Protein AF-A0A3A8YW88-F1 (afdb_monomer_lite)

Radius of gyration: 12.04 Å; chains: 1; bounding box: 29×29×31 Å

pLDDT: mean 94.07, std 4.65, range [80.38, 98.38]

Secondary structure (DSSP, 8-state):
--EEEEEEETTEEPPPEEESSHHHHHHHHHHHHHHHS-GGGEEESS-SSPPPTT-EEE-SSEEEEEETTEEEEEEEEE-

Structure (mmCIF, N/CA/C/O backbone):
data_AF-A0A3A8YW88-F1
#
_entry.id   AF-A0A3A8YW88-F1
#
loop_
_atom_site.group_PDB
_atom_site.id
_atom_site.type_symbol
_atom_site.label_atom_id
_atom_site.label_alt_id
_atom_site.label_comp_id
_atom_site.label_asym_id
_atom_site.label_entity_id
_atom_site.label_seq_id
_atom_site.pdbx_PDB_ins_code
_atom_site.Cartn_x
_atom_site.Cartn_y
_atom_site.Cartn_z
_atom_site.occupancy
_atom_site.B_iso_or_equiv
_atom_site.auth_seq_id
_atom_site.auth_comp_id
_atom_site.auth_asym_id
_atom_site.auth_atom_id
_atom_site.pdbx_PDB_model_num
ATOM 1 N N . MET A 1 1 ? -12.828 -0.600 16.545 1.00 80.38 1 MET A N 1
ATOM 2 C CA . MET A 1 1 ? -12.890 -0.535 15.073 1.00 80.38 1 MET A CA 1
ATOM 3 C C . MET A 1 1 ? -12.045 -1.673 14.539 1.00 80.38 1 MET A C 1
ATOM 5 O O . MET A 1 1 ? -11.157 -2.112 15.266 1.00 80.38 1 MET A O 1
ATOM 9 N N . LYS A 1 2 ? -12.354 -2.200 13.358 1.00 91.56 2 LYS A N 1
ATOM 10 C CA . LYS A 1 2 ? -11.505 -3.174 12.671 1.00 91.56 2 LYS A CA 1
ATOM 11 C C . LYS A 1 2 ? -11.153 -2.613 11.303 1.00 91.56 2 LYS A C 1
ATOM 13 O O . LYS A 1 2 ? -11.937 -1.874 10.720 1.00 91.56 2 LYS A O 1
ATOM 18 N N . PHE A 1 3 ? -9.978 -2.971 10.813 1.00 97.25 3 PHE A N 1
ATOM 19 C CA . PHE A 1 3 ? -9.500 -2.537 9.508 1.00 97.25 3 PHE A CA 1
ATOM 20 C C . PHE A 1 3 ? -9.156 -3.760 8.673 1.00 97.25 3 PHE A C 1
ATOM 22 O O . PHE A 1 3 ? -8.712 -4.774 9.215 1.00 97.25 3 PHE A O 1
ATOM 29 N N . VAL A 1 4 ? -9.382 -3.675 7.368 1.00 96.81 4 VAL A N 1
ATOM 30 C CA . VAL A 1 4 ? -8.988 -4.705 6.410 1.00 96.81 4 VAL A CA 1
ATOM 31 C C . VAL A 1 4 ? -8.129 -4.087 5.317 1.00 96.81 4 VAL A C 1
ATOM 33 O O . VAL A 1 4 ? -8.516 -3.084 4.723 1.00 96.81 4 VAL A O 1
ATOM 36 N N . LEU A 1 5 ? -6.967 -4.685 5.071 1.00 97.50 5 LEU A N 1
ATOM 37 C CA . LEU A 1 5 ? -6.107 -4.385 3.932 1.00 97.50 5 LEU A CA 1
ATOM 38 C C . LEU A 1 5 ? -6.416 -5.379 2.813 1.00 97.50 5 LEU A C 1
ATOM 40 O O . LEU A 1 5 ? -6.350 -6.597 3.013 1.00 97.50 5 LEU A O 1
ATOM 44 N N . ILE A 1 6 ? -6.747 -4.843 1.646 1.00 96.81 6 ILE A N 1
ATOM 45 C CA . ILE A 1 6 ? -6.880 -5.579 0.393 1.00 96.81 6 ILE A CA 1
ATOM 46 C C . ILE A 1 6 ? -5.675 -5.250 -0.475 1.00 96.81 6 ILE A C 1
ATOM 48 O O . ILE A 1 6 ? -5.252 -4.101 -0.534 1.00 96.81 6 ILE A O 1
ATOM 52 N N . GLU A 1 7 ? -5.153 -6.265 -1.145 1.00 95.94 7 GLU A N 1
ATOM 53 C CA . GLU A 1 7 ? -4.063 -6.166 -2.105 1.00 95.94 7 GLU A CA 1
ATOM 54 C C . GLU A 1 7 ? -4.505 -6.846 -3.396 1.00 95.94 7 GLU A C 1
ATOM 56 O O . GLU A 1 7 ? -5.102 -7.928 -3.365 1.00 95.94 7 GLU A O 1
ATOM 61 N N . VAL A 1 8 ? -4.222 -6.201 -4.519 1.00 94.38 8 VAL A N 1
ATOM 62 C CA . VAL A 1 8 ? -4.496 -6.707 -5.856 1.00 94.38 8 VAL A CA 1
ATOM 63 C C . VAL A 1 8 ? -3.228 -6.589 -6.688 1.00 94.38 8 VAL A C 1
ATOM 65 O O . VAL A 1 8 ? -2.659 -5.506 -6.793 1.00 94.38 8 VAL A O 1
ATOM 68 N N . ILE A 1 9 ? -2.813 -7.694 -7.306 1.00 92.69 9 ILE A N 1
ATOM 69 C CA . ILE A 1 9 ? -1.661 -7.749 -8.214 1.00 92.69 9 ILE A CA 1
ATOM 70 C C . ILE A 1 9 ? -2.156 -8.295 -9.549 1.00 92.69 9 ILE A C 1
ATOM 72 O O . ILE A 1 9 ? -2.705 -9.392 -9.589 1.00 92.69 9 ILE A O 1
ATOM 76 N N . GLU A 1 10 ? -2.033 -7.538 -10.642 1.00 88.00 10 GLU A N 1
ATOM 77 C CA . GLU A 1 10 ? -2.485 -7.963 -11.985 1.00 88.00 10 GLU A CA 1
ATOM 78 C C . GLU A 1 10 ? -3.919 -8.540 -12.021 1.00 88.00 10 GLU A C 1
ATOM 80 O O . GLU A 1 10 ? -4.238 -9.469 -12.765 1.00 88.00 10 GLU A O 1
ATOM 85 N N . ARG A 1 11 ? -4.827 -7.937 -11.238 1.00 82.38 11 ARG A N 1
ATOM 86 C CA . ARG A 1 11 ? -6.240 -8.345 -11.059 1.00 82.38 11 ARG A CA 1
ATOM 87 C C . ARG A 1 11 ? -6.461 -9.605 -10.212 1.00 82.38 11 ARG A C 1
ATOM 89 O O . ARG A 1 11 ? -7.616 -9.997 -10.031 1.00 82.38 11 ARG A O 1
ATOM 96 N N . GLU A 1 12 ? -5.417 -10.211 -9.659 1.00 91.00 12 GLU A N 1
ATOM 97 C CA . GLU A 1 12 ? -5.541 -11.241 -8.630 1.00 91.00 12 GLU A CA 1
ATOM 98 C C . GLU A 1 12 ? -5.709 -10.583 -7.259 1.00 91.00 12 GLU A C 1
ATOM 100 O O . GLU A 1 12 ? -4.844 -9.842 -6.803 1.00 91.00 12 GLU A O 1
ATOM 105 N N . ILE A 1 13 ? -6.850 -10.831 -6.608 1.00 89.31 13 ILE A N 1
ATOM 106 C CA . ILE A 1 13 ? -7.122 -10.326 -5.258 1.00 89.31 13 ILE A CA 1
ATOM 107 C C . ILE A 1 13 ? -6.457 -11.268 -4.252 1.00 89.31 13 ILE A C 1
ATOM 109 O O . ILE A 1 13 ? -6.860 -12.429 -4.122 1.00 89.31 13 ILE A O 1
ATOM 113 N N . SER A 1 14 ? -5.467 -10.760 -3.523 1.00 91.81 14 SER A N 1
ATOM 114 C CA . SER A 1 14 ? -4.795 -11.471 -2.436 1.00 91.81 14 SER A CA 1
ATOM 115 C C . SER A 1 14 ? -5.736 -11.740 -1.257 1.00 91.81 14 SER A C 1
ATOM 117 O O . SER A 1 14 ? -6.819 -11.166 -1.128 1.00 91.81 14 SER A O 1
ATOM 119 N N . THR A 1 15 ? -5.313 -12.621 -0.345 1.00 93.31 15 THR A N 1
ATOM 120 C CA . THR A 1 15 ? -6.070 -12.868 0.893 1.00 93.31 15 THR A CA 1
ATOM 121 C C . THR A 1 15 ? -6.124 -11.589 1.743 1.00 93.31 15 THR A C 1
ATOM 123 O O . THR A 1 15 ? -5.062 -11.062 2.082 1.00 93.31 15 THR A O 1
ATOM 126 N N . PRO A 1 16 ? -7.322 -11.106 2.133 1.00 94.56 16 PRO A N 1
ATOM 127 C CA . PRO A 1 16 ? -7.461 -9.925 2.981 1.00 94.56 16 PRO A CA 1
ATOM 128 C C . PRO A 1 16 ? -6.763 -10.085 4.335 1.00 94.56 16 PRO A C 1
ATOM 130 O O . PRO A 1 16 ? -6.900 -11.126 4.985 1.00 94.56 16 PRO A O 1
ATOM 133 N N . ALA A 1 17 ? -6.079 -9.037 4.793 1.00 96.56 17 ALA A N 1
ATOM 134 C CA . ALA A 1 17 ? -5.460 -8.992 6.118 1.00 96.56 17 ALA A CA 1
ATOM 135 C C . ALA A 1 17 ? -6.262 -8.086 7.063 1.00 96.56 17 ALA A C 1
ATOM 137 O O . ALA A 1 17 ? -6.722 -7.025 6.654 1.00 96.56 17 ALA A O 1
ATOM 138 N N . PHE A 1 18 ? -6.448 -8.502 8.320 1.00 97.56 18 PHE A N 1
ATOM 139 C CA . PHE A 1 18 ? -7.297 -7.808 9.296 1.00 97.56 18 PHE A CA 1
ATOM 140 C C . PHE A 1 18 ? -6.488 -7.268 10.472 1.00 97.56 18 PHE A C 1
ATOM 142 O O . PHE A 1 18 ? -5.675 -7.991 11.046 1.00 97.56 18 PHE A O 1
ATOM 149 N N . PHE A 1 19 ? -6.798 -6.042 10.890 1.00 97.56 19 PHE A N 1
ATOM 150 C CA . PHE A 1 19 ? -6.057 -5.306 11.914 1.00 97.56 19 PHE A CA 1
ATOM 151 C C . PHE A 1 19 ? -6.985 -4.688 12.962 1.00 97.56 19 PHE A C 1
ATOM 153 O O . PHE A 1 19 ? -8.168 -4.426 12.708 1.00 97.56 19 PHE A O 1
ATOM 160 N N . GLY A 1 20 ? -6.450 -4.481 14.169 1.00 97.38 20 GLY A N 1
ATOM 161 C CA . GLY A 1 20 ? -7.175 -3.871 15.284 1.00 97.38 20 GLY A CA 1
ATOM 162 C C . GLY A 1 20 ? -7.172 -2.345 15.228 1.00 97.38 20 GLY A C 1
ATOM 163 O O . GLY A 1 20 ? -8.061 -1.702 15.791 1.00 97.38 20 GLY A O 1
ATOM 164 N N . THR A 1 21 ? -6.196 -1.766 14.532 1.00 97.81 21 THR A N 1
ATOM 165 C CA . THR A 1 21 ? -6.019 -0.322 14.382 1.00 97.81 21 THR A CA 1
ATOM 166 C C . THR A 1 21 ? -5.687 0.059 12.942 1.00 97.81 21 THR A C 1
ATOM 168 O O . THR A 1 21 ? -5.178 -0.750 12.168 1.00 97.81 21 THR A O 1
ATOM 171 N N . TYR A 1 22 ? -5.966 1.316 12.595 1.00 97.25 22 TYR A N 1
ATOM 172 C CA . TYR A 1 22 ? -5.585 1.883 11.305 1.00 97.25 22 TYR A CA 1
ATOM 173 C C . TYR A 1 22 ? -4.060 1.887 11.129 1.00 97.25 22 TYR A C 1
ATOM 175 O O . TYR A 1 22 ? -3.579 1.515 10.067 1.00 97.25 22 TYR A O 1
ATOM 183 N N . GLN A 1 23 ? -3.307 2.242 12.179 1.00 98.06 23 GLN A N 1
ATOM 184 C CA . GLN A 1 23 ? -1.844 2.304 12.115 1.00 98.06 23 GLN A CA 1
ATOM 185 C C . GLN A 1 23 ? -1.232 0.943 11.768 1.00 98.06 23 GLN A C 1
ATOM 187 O O . GLN A 1 23 ? -0.364 0.880 10.912 1.00 98.06 23 GLN A O 1
ATOM 192 N N . GLU A 1 24 ? -1.731 -0.147 12.362 1.00 98.06 24 GLU A N 1
ATOM 193 C CA . GLU A 1 24 ? -1.287 -1.505 12.015 1.00 98.06 24 GLU A CA 1
ATOM 194 C C . GLU A 1 24 ? -1.555 -1.841 10.538 1.00 98.06 24 GLU A C 1
ATOM 196 O O . GLU A 1 24 ? -0.700 -2.422 9.878 1.00 98.06 24 GLU A O 1
ATOM 201 N N . ALA A 1 25 ? -2.723 -1.460 10.006 1.00 98.06 25 ALA A N 1
ATOM 202 C CA . ALA A 1 25 ? -3.053 -1.683 8.598 1.00 98.06 25 ALA A CA 1
ATOM 203 C C . ALA A 1 25 ? -2.183 -0.833 7.655 1.00 98.06 25 ALA A C 1
ATOM 205 O O . ALA A 1 25 ? -1.771 -1.312 6.599 1.00 98.06 25 ALA A O 1
ATOM 206 N N . TYR A 1 26 ? -1.900 0.414 8.038 1.00 98.19 26 TYR A N 1
ATOM 207 C CA . TYR A 1 26 ? -1.042 1.330 7.289 1.00 98.19 26 TYR A CA 1
ATOM 208 C C . TYR A 1 26 ? 0.410 0.849 7.266 1.00 98.19 26 TYR A C 1
ATOM 210 O O . TYR A 1 26 ? 1.015 0.787 6.200 1.00 98.19 26 TYR A O 1
ATOM 218 N N . ASP A 1 27 ? 0.954 0.444 8.415 1.00 98.19 27 ASP A N 1
ATOM 219 C CA . ASP A 1 27 ? 2.324 -0.063 8.519 1.00 98.19 27 ASP A CA 1
ATOM 220 C C . ASP A 1 27 ? 2.512 -1.336 7.681 1.00 98.19 27 ASP A C 1
ATOM 222 O O . ASP A 1 27 ? 3.518 -1.469 6.983 1.00 98.19 27 ASP A O 1
ATOM 226 N N . GLU A 1 28 ? 1.524 -2.240 7.683 1.00 98.38 28 GLU A N 1
ATOM 227 C CA . GLU A 1 28 ? 1.524 -3.416 6.807 1.00 98.38 28 GLU A CA 1
ATOM 228 C C . GLU A 1 28 ? 1.486 -3.017 5.324 1.00 98.38 28 GLU A C 1
ATOM 230 O O . GLU A 1 28 ? 2.266 -3.543 4.530 1.00 98.38 28 GLU A O 1
ATOM 235 N N . MET A 1 29 ? 0.599 -2.093 4.934 1.00 98.31 29 MET A N 1
ATOM 236 C CA . MET A 1 29 ? 0.507 -1.611 3.551 1.00 98.31 29 MET A CA 1
ATOM 237 C C . MET A 1 29 ? 1.854 -1.050 3.081 1.00 98.31 29 MET A C 1
ATOM 239 O O . MET A 1 29 ? 2.351 -1.450 2.032 1.00 98.31 29 MET A O 1
A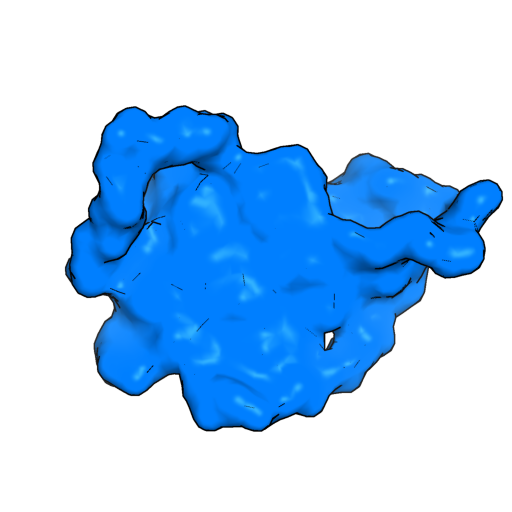TOM 243 N N . VAL A 1 30 ? 2.484 -0.189 3.885 1.00 98.00 30 VAL A N 1
ATOM 244 C CA . VAL A 1 30 ? 3.817 0.362 3.599 1.00 98.00 30 VAL A CA 1
ATOM 245 C C . VAL A 1 30 ? 4.870 -0.741 3.508 1.00 98.00 30 VAL A C 1
ATOM 247 O O . VAL A 1 30 ? 5.725 -0.690 2.626 1.00 98.00 30 VAL A O 1
ATOM 250 N N . SER A 1 31 ? 4.816 -1.743 4.392 1.00 98.00 31 SER A N 1
ATOM 251 C CA . SER A 1 31 ? 5.735 -2.884 4.348 1.00 98.00 31 SER A CA 1
ATOM 252 C C . SER A 1 31 ? 5.639 -3.629 3.016 1.00 98.00 31 SER A C 1
ATOM 254 O O . SER A 1 31 ? 6.665 -3.876 2.392 1.00 98.00 31 SER A O 1
ATOM 256 N N . ARG A 1 32 ? 4.424 -3.924 2.535 1.00 97.56 32 ARG A N 1
ATOM 257 C CA . ARG A 1 32 ? 4.213 -4.616 1.249 1.00 97.56 32 ARG A CA 1
ATOM 258 C C . ARG A 1 32 ? 4.634 -3.779 0.050 1.00 97.56 32 ARG A C 1
ATOM 260 O O . ARG A 1 32 ? 5.224 -4.309 -0.886 1.00 97.56 32 ARG A O 1
ATOM 267 N N . VAL A 1 33 ? 4.396 -2.467 0.092 1.00 97.12 33 VAL A N 1
ATOM 268 C CA . VAL A 1 33 ? 4.887 -1.557 -0.952 1.00 97.12 33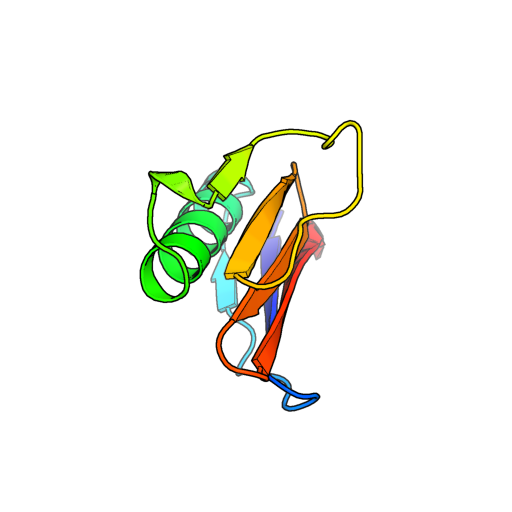 VAL A CA 1
ATOM 269 C C . VAL A 1 33 ? 6.415 -1.590 -1.004 1.00 97.12 33 VAL A C 1
ATOM 271 O O . VAL A 1 33 ? 6.968 -1.734 -2.085 1.00 97.12 33 VAL A O 1
ATOM 274 N N . ARG A 1 34 ? 7.106 -1.555 0.142 1.00 96.94 34 ARG A N 1
ATOM 275 C CA . ARG A 1 34 ? 8.578 -1.664 0.219 1.00 96.94 34 ARG A CA 1
ATOM 276 C C . ARG A 1 34 ? 9.137 -3.028 -0.184 1.00 96.94 34 ARG A C 1
ATOM 278 O O . ARG A 1 34 ? 10.312 -3.136 -0.513 1.00 96.94 34 ARG A O 1
ATOM 285 N N . GLU A 1 35 ? 8.330 -4.082 -0.126 1.00 96.06 35 GLU A N 1
ATOM 286 C CA . GLU A 1 35 ? 8.701 -5.387 -0.681 1.00 96.06 35 GLU A CA 1
ATOM 287 C C . GLU A 1 35 ? 8.590 -5.402 -2.213 1.00 96.06 35 GLU A C 1
ATOM 289 O O . GLU A 1 35 ? 9.342 -6.118 -2.876 1.00 96.06 35 GLU A O 1
ATOM 294 N N . ALA A 1 36 ? 7.670 -4.612 -2.774 1.00 95.06 36 ALA A N 1
ATOM 295 C CA . ALA A 1 36 ? 7.435 -4.522 -4.210 1.00 95.06 36 ALA A CA 1
ATOM 296 C C . ALA A 1 36 ? 8.289 -3.445 -4.907 1.00 95.06 36 ALA A C 1
ATOM 298 O O . ALA A 1 36 ? 8.688 -3.652 -6.051 1.00 95.06 36 ALA A O 1
ATOM 299 N N . PHE A 1 37 ? 8.613 -2.334 -4.246 1.00 96.31 37 PHE A N 1
ATOM 300 C CA . PHE A 1 37 ? 9.266 -1.142 -4.806 1.00 96.31 37 PHE A CA 1
ATOM 301 C C . PHE A 1 37 ? 10.539 -0.778 -4.035 1.00 96.31 37 PHE A C 1
ATOM 303 O O . PHE A 1 37 ? 10.656 -1.072 -2.846 1.00 96.31 37 PHE A O 1
ATOM 310 N N . ASP A 1 38 ? 11.493 -0.136 -4.710 1.00 95.75 38 ASP A N 1
ATOM 311 C CA . ASP A 1 38 ? 12.701 0.363 -4.051 1.00 95.75 38 ASP A CA 1
ATOM 312 C C . ASP A 1 38 ? 12.371 1.685 -3.341 1.00 95.75 38 ASP A C 1
ATOM 314 O O . ASP A 1 38 ? 11.548 2.455 -3.820 1.00 95.75 38 ASP A O 1
ATOM 318 N N . GLU A 1 39 ? 12.987 1.967 -2.186 1.00 93.88 39 GLU A N 1
ATOM 319 C CA . GLU A 1 39 ? 12.611 3.124 -1.342 1.00 93.88 39 GLU A CA 1
ATOM 320 C C . GLU A 1 39 ? 12.684 4.469 -2.086 1.00 93.88 39 GLU A C 1
ATOM 322 O O . GLU A 1 39 ? 11.923 5.382 -1.781 1.00 93.88 39 GLU A O 1
ATOM 327 N N . GLU A 1 40 ? 13.592 4.595 -3.056 1.00 94.44 40 GLU A N 1
ATOM 328 C CA . GLU A 1 40 ? 13.754 5.804 -3.872 1.00 94.44 40 GLU A CA 1
ATOM 329 C C . GLU A 1 40 ? 12.635 6.015 -4.902 1.00 94.44 40 GLU A C 1
ATOM 331 O O . GLU A 1 40 ? 12.417 7.153 -5.313 1.00 94.44 40 GLU A O 1
ATOM 336 N N . ASP A 1 41 ? 11.885 4.959 -5.227 1.00 95.44 41 ASP A N 1
ATOM 337 C CA . ASP A 1 41 ? 10.771 4.961 -6.180 1.00 95.44 41 ASP A CA 1
ATOM 338 C C . ASP A 1 41 ? 9.397 5.060 -5.477 1.00 95.44 41 ASP A C 1
ATOM 340 O O . ASP A 1 41 ? 8.345 4.929 -6.109 1.00 95.44 41 ASP A O 1
ATOM 344 N N . ILE A 1 42 ? 9.379 5.260 -4.150 1.00 96.44 42 ILE A N 1
ATOM 345 C CA . ILE A 1 42 ? 8.151 5.366 -3.351 1.00 96.44 42 ILE A CA 1
ATOM 346 C C . ILE A 1 42 ? 7.898 6.823 -2.961 1.00 96.44 42 ILE A C 1
ATOM 348 O O . ILE A 1 42 ? 8.630 7.424 -2.172 1.00 96.44 42 ILE A O 1
ATOM 352 N N . THR A 1 43 ? 6.778 7.368 -3.429 1.00 96.25 43 THR A N 1
ATOM 353 C CA . THR A 1 43 ? 6.283 8.685 -3.018 1.00 96.25 43 THR A CA 1
ATOM 354 C C . THR A 1 43 ? 5.231 8.544 -1.922 1.00 96.25 43 THR A C 1
ATOM 356 O O . THR A 1 43 ? 4.242 7.831 -2.080 1.00 96.25 43 THR A O 1
ATOM 359 N N . PHE A 1 44 ? 5.413 9.257 -0.807 1.00 94.75 44 PHE A N 1
ATOM 360 C CA . PHE A 1 44 ? 4.441 9.314 0.288 1.00 94.75 44 PHE A CA 1
ATOM 361 C C . PHE A 1 44 ? 3.635 10.618 0.248 1.00 94.75 44 PHE A C 1
ATOM 363 O O . PHE A 1 44 ? 4.212 11.704 0.210 1.00 94.75 44 PHE A O 1
ATOM 370 N N . GLY A 1 45 ? 2.311 10.506 0.351 1.00 90.94 45 GLY A N 1
ATOM 371 C CA . GLY A 1 45 ? 1.365 11.619 0.243 1.00 90.94 45 GLY A CA 1
ATOM 372 C C . GLY A 1 45 ? 0.589 11.600 -1.074 1.00 90.94 45 GLY A C 1
ATOM 373 O O . GLY A 1 45 ? 0.724 10.672 -1.866 1.00 90.94 45 GLY A O 1
ATOM 374 N N . GLU A 1 46 ? -0.259 12.609 -1.291 1.00 85.12 46 GLU A N 1
ATOM 375 C CA . GLU A 1 46 ? -0.873 12.822 -2.608 1.00 85.12 46 GLU A CA 1
ATOM 376 C C . GLU A 1 46 ? 0.225 13.244 -3.591 1.00 85.12 46 GLU A C 1
ATOM 378 O O . GLU A 1 46 ? 0.840 14.292 -3.375 1.00 85.12 46 GLU A O 1
ATOM 383 N N . PRO A 1 47 ? 0.515 12.442 -4.632 1.00 81.69 47 PRO A N 1
ATOM 384 C CA . PRO A 1 47 ? 1.514 12.824 -5.612 1.00 81.69 47 PRO A CA 1
ATOM 385 C C . PRO A 1 47 ? 0.952 13.935 -6.514 1.00 81.69 47 PRO A C 1
ATOM 387 O O . PRO A 1 47 ? -0.239 13.943 -6.838 1.00 81.69 47 PRO A O 1
ATOM 390 N N . ASP A 1 48 ? 1.808 14.878 -6.916 1.00 81.75 48 ASP A N 1
ATOM 391 C CA . ASP A 1 48 ? 1.425 15.979 -7.816 1.00 81.75 48 ASP A CA 1
ATOM 392 C C . ASP A 1 48 ? 1.043 15.466 -9.222 1.00 81.75 48 ASP A C 1
ATOM 394 O O . ASP A 1 48 ? 0.193 16.055 -9.891 1.00 81.75 48 ASP A O 1
ATOM 398 N N . ASP A 1 49 ? 1.635 14.339 -9.630 1.00 83.88 49 ASP A N 1
ATOM 399 C CA . ASP A 1 49 ? 1.409 13.631 -10.891 1.00 83.88 49 ASP A C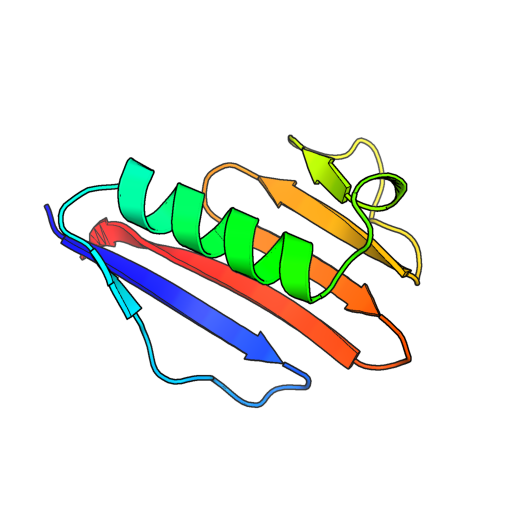A 1
ATOM 400 C C . ASP A 1 49 ? 1.186 12.124 -10.639 1.00 83.88 49 ASP A C 1
ATOM 402 O O . ASP A 1 49 ? 1.443 11.605 -9.555 1.00 83.88 49 ASP A O 1
ATOM 406 N N . CYS A 1 50 ? 0.679 11.392 -11.635 1.00 81.44 50 CYS A N 1
ATOM 407 C CA . CYS A 1 50 ? 0.558 9.933 -11.533 1.00 81.44 50 CYS A CA 1
ATOM 408 C C . CYS A 1 50 ? 1.964 9.296 -11.501 1.00 81.44 50 CYS A C 1
ATOM 410 O O . CYS A 1 50 ? 2.766 9.678 -12.354 1.00 81.44 50 CYS A O 1
ATOM 412 N N . PRO A 1 51 ? 2.246 8.322 -10.608 1.00 86.44 51 PRO A N 1
ATOM 413 C CA . PRO A 1 51 ? 3.525 7.611 -10.576 1.00 86.44 51 PRO A CA 1
ATOM 414 C C . PRO A 1 51 ? 3.905 7.072 -11.952 1.00 86.44 51 PRO A C 1
ATOM 416 O O . PRO A 1 51 ? 3.046 6.537 -12.667 1.00 86.44 51 PRO A O 1
ATOM 419 N N . GLU A 1 52 ? 5.177 7.215 -12.319 1.00 88.19 52 GLU A N 1
ATOM 420 C CA . GLU A 1 52 ? 5.696 6.637 -13.552 1.00 88.19 52 GLU A CA 1
ATOM 421 C C . GLU A 1 52 ? 5.827 5.108 -13.439 1.00 88.19 52 GLU A C 1
ATOM 423 O O . GLU A 1 52 ? 5.709 4.502 -12.370 1.00 88.19 52 GLU A O 1
ATOM 428 N N . ASN A 1 53 ? 6.072 4.445 -14.570 1.00 88.44 53 ASN A N 1
ATOM 429 C CA . ASN A 1 53 ? 6.332 3.010 -14.576 1.00 88.44 53 ASN A CA 1
ATOM 430 C C . ASN A 1 53 ? 7.593 2.706 -13.756 1.00 88.44 53 ASN A C 1
ATOM 432 O O . ASN A 1 53 ? 8.682 3.171 -14.092 1.00 88.44 53 ASN A O 1
ATOM 436 N N . GLY A 1 54 ? 7.459 1.852 -12.747 1.00 91.69 54 GLY A N 1
ATOM 437 C CA . GLY A 1 54 ? 8.508 1.549 -11.777 1.00 91.69 54 GLY A CA 1
ATOM 438 C C . GLY A 1 54 ? 8.328 2.256 -10.436 1.00 91.69 54 GLY A C 1
ATOM 439 O O . GLY A 1 54 ? 9.003 1.871 -9.490 1.00 91.69 54 GLY A O 1
ATOM 440 N N . GLU A 1 55 ? 7.401 3.209 -10.331 1.00 94.88 55 GLU A N 1
ATOM 441 C CA . GLU A 1 55 ? 7.155 3.990 -9.120 1.00 94.88 55 GLU A CA 1
ATOM 442 C C . GLU A 1 55 ? 5.857 3.575 -8.416 1.00 94.88 55 GLU A C 1
ATOM 444 O O . GLU A 1 55 ? 4.937 2.995 -9.009 1.00 94.88 55 GLU A O 1
ATOM 449 N N . AL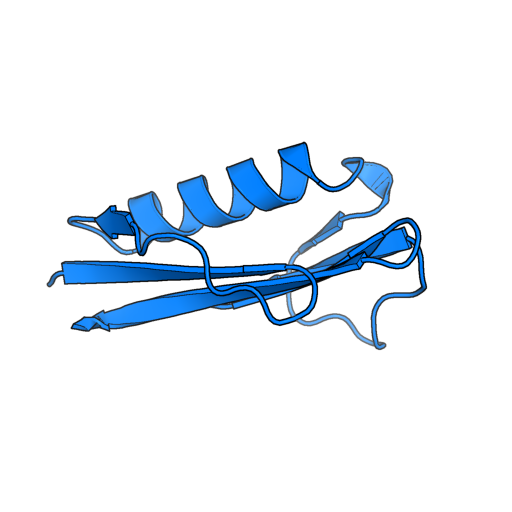A A 1 56 ? 5.774 3.911 -7.129 1.00 96.56 56 ALA A N 1
ATOM 450 C CA . ALA A 1 56 ? 4.577 3.734 -6.320 1.00 96.56 56 ALA A CA 1
ATOM 451 C C . ALA A 1 56 ? 4.221 5.003 -5.541 1.00 96.56 56 ALA A C 1
ATOM 453 O O . ALA A 1 56 ? 5.084 5.709 -5.021 1.00 96.56 56 ALA A O 1
ATOM 454 N N . ALA A 1 57 ? 2.921 5.248 -5.390 1.00 97.12 57 ALA A N 1
ATOM 455 C CA . ALA A 1 57 ? 2.386 6.242 -4.471 1.00 97.12 57 ALA A CA 1
ATOM 456 C C . ALA A 1 57 ? 1.748 5.558 -3.263 1.00 97.12 57 ALA A C 1
ATOM 458 O O . ALA A 1 57 ? 0.963 4.621 -3.409 1.00 97.12 57 ALA A O 1
ATOM 459 N N . VAL A 1 58 ? 2.039 6.073 -2.071 1.00 97.69 58 VAL A N 1
ATOM 460 C CA . VAL A 1 58 ? 1.441 5.660 -0.800 1.00 97.69 58 VAL A CA 1
ATOM 461 C C . VAL A 1 58 ? 0.712 6.847 -0.184 1.00 97.69 58 VAL A C 1
ATOM 463 O O . VAL A 1 58 ? 1.319 7.840 0.213 1.00 97.69 58 VAL A O 1
ATOM 466 N N . MET A 1 59 ? -0.602 6.719 -0.056 1.00 95.94 59 MET A N 1
ATOM 467 C CA . MET A 1 59 ? -1.495 7.688 0.576 1.00 95.94 59 MET A CA 1
ATOM 468 C C . MET A 1 59 ? -2.122 7.080 1.836 1.00 95.94 59 MET A C 1
ATOM 470 O O . MET A 1 59 ? -1.906 5.916 2.159 1.00 95.94 59 MET A O 1
ATOM 474 N N . GLU A 1 60 ? -2.946 7.863 2.538 1.00 94.81 60 GLU A N 1
ATOM 475 C CA . GLU A 1 60 ? -3.549 7.497 3.829 1.00 94.81 60 GLU A CA 1
ATOM 476 C C . GLU A 1 60 ? -4.196 6.096 3.830 1.00 94.81 60 GLU A C 1
ATOM 478 O 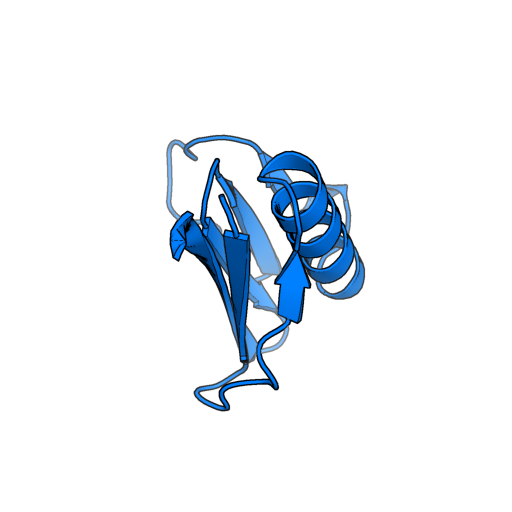O . GLU A 1 60 ? -3.898 5.256 4.666 1.00 94.81 60 GLU A O 1
ATOM 483 N N . THR A 1 61 ? -5.051 5.781 2.860 1.00 96.38 61 THR A N 1
ATOM 484 C CA . THR A 1 61 ? -5.784 4.495 2.841 1.00 96.38 61 THR A CA 1
ATOM 485 C C . THR A 1 61 ? -5.554 3.690 1.576 1.00 96.38 61 THR A C 1
ATOM 487 O O . THR A 1 61 ? -6.263 2.716 1.320 1.00 96.38 61 THR A O 1
ATOM 490 N N . THR A 1 62 ? -4.628 4.110 0.724 1.00 97.00 62 THR A N 1
ATOM 491 C CA . THR A 1 62 ? -4.431 3.501 -0.590 1.00 97.00 62 THR A CA 1
ATOM 492 C C . THR A 1 62 ? -2.977 3.628 -0.996 1.00 97.00 62 THR A C 1
ATOM 494 O O . THR A 1 62 ? -2.374 4.677 -0.791 1.00 97.00 62 THR A O 1
ATOM 497 N N . ALA A 1 63 ? -2.441 2.583 -1.610 1.00 97.50 63 ALA A N 1
ATOM 498 C CA . ALA A 1 63 ? -1.181 2.645 -2.325 1.00 97.50 63 ALA A CA 1
ATOM 499 C C . ALA A 1 63 ? -1.346 1.996 -3.696 1.00 97.50 63 ALA A C 1
ATOM 501 O O . ALA A 1 63 ? -2.147 1.076 -3.847 1.00 97.50 63 ALA A O 1
ATOM 502 N N . TYR A 1 64 ? -0.621 2.477 -4.696 1.00 96.50 64 TYR A N 1
ATOM 503 C CA . TYR A 1 64 ? -0.680 1.919 -6.042 1.00 96.50 64 TYR A CA 1
ATOM 504 C C . TYR A 1 64 ? 0.611 2.199 -6.805 1.00 96.50 64 TYR A C 1
ATOM 506 O O . TYR A 1 64 ? 1.315 3.165 -6.512 1.00 96.50 64 TYR A O 1
ATOM 514 N N . GLY A 1 65 ? 0.911 1.357 -7.787 1.00 95.50 65 GLY A N 1
ATOM 515 C CA . GLY A 1 65 ? 2.085 1.502 -8.641 1.00 95.50 65 GLY A CA 1
ATOM 516 C C . GLY A 1 65 ? 2.161 0.405 -9.695 1.00 95.50 65 GLY A C 1
ATOM 517 O O . GLY A 1 65 ? 1.395 -0.562 -9.666 1.00 95.50 65 GLY A O 1
ATOM 518 N N . GLU A 1 66 ? 3.107 0.535 -10.617 1.00 94.31 66 GLU A N 1
ATOM 519 C CA . GLU A 1 66 ? 3.405 -0.494 -11.614 1.00 94.31 66 GLU A CA 1
ATOM 520 C C . GLU A 1 66 ? 4.881 -0.855 -11.547 1.00 94.31 66 GLU A C 1
ATOM 522 O O . GLU A 1 66 ? 5.730 0.029 -11.582 1.00 94.31 66 GLU A O 1
ATOM 527 N N . ARG A 1 67 ? 5.206 -2.149 -11.475 1.00 92.62 67 ARG A N 1
ATOM 528 C CA . ARG A 1 67 ? 6.594 -2.610 -11.562 1.00 92.62 67 ARG A CA 1
ATOM 529 C C . ARG A 1 67 ? 6.707 -3.844 -12.441 1.00 92.62 67 ARG A C 1
ATOM 531 O O . ARG A 1 67 ? 6.048 -4.859 -12.212 1.00 92.62 67 ARG A O 1
ATOM 538 N N . HIS A 1 68 ? 7.605 -3.776 -13.423 1.00 89.69 68 HIS A N 1
ATOM 539 C CA . HIS A 1 68 ? 7.927 -4.878 -14.337 1.00 89.69 68 HIS A CA 1
ATOM 540 C C . HIS A 1 68 ? 6.702 -5.469 -15.059 1.00 89.69 68 HIS A C 1
ATOM 542 O O . HIS A 1 68 ? 6.655 -6.672 -15.322 1.00 89.69 68 HIS A O 1
ATOM 548 N N . GLY A 1 69 ? 5.726 -4.626 -15.401 1.00 88.38 69 GLY A N 1
ATOM 549 C CA . GLY A 1 69 ? 4.489 -5.030 -16.060 1.00 88.38 69 GLY A CA 1
ATOM 550 C C . GLY A 1 69 ? 3.426 -5.592 -15.118 1.00 88.38 69 GLY A C 1
ATOM 551 O O . GLY A 1 69 ? 2.434 -6.114 -15.619 1.00 88.38 69 GLY A O 1
ATOM 552 N N . ASN A 1 70 ? 3.625 -5.497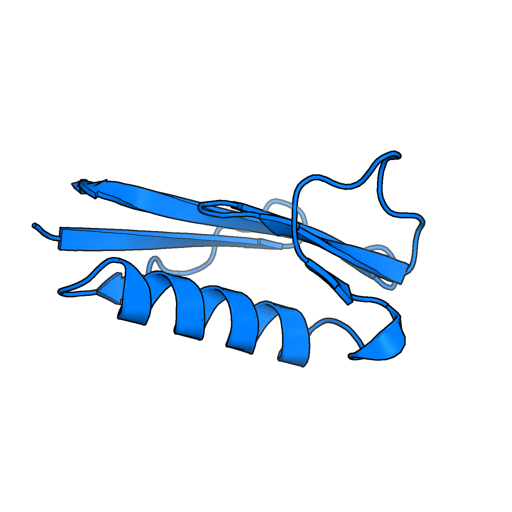 -13.797 1.00 91.88 70 ASN A N 1
ATOM 553 C CA . ASN A 1 70 ? 2.617 -5.834 -12.799 1.00 91.88 70 ASN A CA 1
ATOM 554 C C . ASN A 1 70 ? 2.057 -4.566 -12.151 1.00 91.88 70 ASN A C 1
ATOM 556 O O . ASN A 1 70 ? 2.801 -3.782 -11.566 1.00 91.88 70 ASN A O 1
ATOM 560 N N . ASN A 1 71 ? 0.743 -4.397 -12.221 1.00 93.69 71 ASN A N 1
ATOM 561 C CA . ASN A 1 71 ? -0.003 -3.367 -11.517 1.00 93.69 71 ASN A CA 1
ATOM 562 C C . ASN A 1 71 ? -0.310 -3.838 -10.098 1.00 93.69 71 ASN A C 1
ATOM 564 O O . ASN A 1 71 ? -0.879 -4.919 -9.914 1.00 93.69 71 ASN A O 1
ATOM 568 N N . TYR A 1 72 ? 0.016 -2.996 -9.126 1.00 96.31 72 TYR A N 1
ATOM 569 C CA . TYR A 1 72 ? -0.255 -3.209 -7.716 1.00 96.31 72 TYR A CA 1
ATOM 570 C C . TYR A 1 72 ? -1.248 -2.163 -7.213 1.00 96.31 72 TYR A C 1
ATOM 572 O O . TYR A 1 72 ? -1.097 -0.973 -7.489 1.00 96.31 72 TYR A O 1
ATOM 580 N N . ASP A 1 73 ? -2.247 -2.609 -6.457 1.00 96.75 73 ASP A N 1
ATOM 581 C CA . ASP A 1 73 ? -3.208 -1.752 -5.764 1.00 96.75 73 ASP A CA 1
ATOM 582 C C . ASP A 1 73 ? -3.425 -2.289 -4.347 1.00 96.75 73 ASP A C 1
ATOM 584 O O . ASP A 1 73 ? -3.725 -3.469 -4.147 1.00 96.75 73 ASP A O 1
ATOM 588 N N . TRP A 1 74 ? -3.262 -1.420 -3.358 1.00 97.88 74 TRP A N 1
ATOM 589 C CA . TRP A 1 74 ? -3.523 -1.699 -1.956 1.00 97.88 74 TRP A CA 1
ATOM 590 C C . TRP A 1 74 ? -4.560 -0.728 -1.430 1.00 97.88 74 TRP A C 1
ATOM 592 O O . TRP A 1 74 ? -4.485 0.475 -1.685 1.00 97.88 74 TRP A O 1
ATOM 602 N N . LYS A 1 75 ? -5.499 -1.229 -0.626 1.00 97.94 75 LYS A N 1
ATOM 603 C CA . LYS A 1 75 ? -6.534 -0.391 -0.028 1.00 97.94 75 LYS A CA 1
ATOM 604 C C . LYS A 1 75 ? -6.937 -0.843 1.363 1.00 97.94 75 LYS A C 1
ATOM 606 O O . LYS A 1 75 ? -7.237 -2.016 1.587 1.00 97.94 75 LYS A O 1
ATOM 611 N N . ILE A 1 76 ? -6.993 0.116 2.280 1.00 98.25 76 ILE A N 1
ATOM 612 C CA . ILE A 1 76 ? -7.459 -0.067 3.652 1.00 98.25 76 ILE A CA 1
ATOM 613 C C . ILE A 1 76 ? -8.931 0.335 3.731 1.00 98.25 76 ILE A C 1
ATOM 615 O O . ILE A 1 76 ? -9.322 1.416 3.290 1.00 98.25 76 ILE A O 1
ATOM 619 N N . PHE A 1 77 ? -9.745 -0.521 4.342 1.00 97.31 77 PHE A N 1
ATOM 620 C CA . PHE A 1 77 ? -11.139 -0.234 4.665 1.00 97.31 77 PHE A CA 1
ATOM 621 C C . PHE A 1 77 ? -11.374 -0.365 6.169 1.00 97.31 77 PHE A C 1
ATOM 623 O O . PHE A 1 77 ? -10.869 -1.292 6.803 1.00 97.31 77 PHE A O 1
ATOM 630 N N . GLU A 1 78 ? -12.179 0.533 6.733 1.00 96.56 78 GLU A N 1
ATOM 631 C CA . GLU A 1 78 ? -12.765 0.363 8.065 1.00 96.56 78 GLU A CA 1
ATOM 632 C C . GLU A 1 78 ? -14.013 -0.531 7.968 1.00 96.56 78 GLU A C 1
ATOM 634 O O . GLU A 1 78 ? -14.824 -0.364 7.052 1.00 96.56 78 GLU A O 1
ATOM 639 N N . ILE A 1 79 ? -14.157 -1.487 8.894 1.00 93.19 79 ILE A N 1
ATOM 640 C CA . ILE A 1 79 ? -15.241 -2.487 8.929 1.00 93.19 79 ILE A CA 1
ATOM 641 C C . ILE A 1 79 ? -15.822 -2.711 10.332 1.00 93.19 79 ILE A C 1
ATOM 643 O O . ILE A 1 79 ? -15.108 -2.520 11.351 1.00 93.19 79 ILE A O 1
#

Sequence (79 aa):
MKFVLIEVIEREISTPAFFGTYQEAYDEMVSRVREAFDEEDITFGEPDDCPENGEAAVMETTAYGERHGNNYDWKIFEI

Foldseek 3Di:
DKKWKWKAKQNDIDDIDIDPDLVVNLVVVVVVVVVVAPPVQEAEDPDPDDRDARHKYRYSFWIWHHYPRMTMIMGMDDD